Protein AF-A0A9P7JWT9-F1 (afdb_monomer_lite)

Secondary structure (DSSP, 8-state):
-HHHHHHHHHTTT-THHHHHHHHHHHHHHHTT-THHHHHHHTSTTTTTTTTSHHHHHHHHHHHHHHTT-HHHHHHHHHHTHHHHTT-HHHHHHHHHHHHHHHHHHHHHHHHHHHHHHHHHHHHHHHHHHHHHHTTSS-----

pLDDT: mean 71.05, std 8.81, range [42.41, 84.38]

Organism: NCBI:txid1912936

Sequence (142 aa):
FTYETFENMSLLDDPAVLNALKYMPLCKVMLNMPEDVTSLLSMKLAVKYAQLHEIESMCAIALAHQNQNLSDFEKALWDYKHELLSDPTICSHLAALYDTLLRVQQNLLRIVELYSTVEIDYIAKQVGQGWQDGRTLRPSAY

Foldseek 3Di:
DLVVVLVVVLVVVDPCNLVSLLCVLVVCVLVVNLVVLVVVCPDPSNVVVCPPPSSVLSNQCSVCSVVLPLVSNVVSCVVCVVVQVVDPVSVVSSVVSNVVSVVVVVVVVVVVVVVVVVVVVVVCVVVVVVVVVVPPPDDDDD

Structure (mmCIF, N/CA/C/O backbone):
data_AF-A0A9P7JWT9-F1
#
_entry.id   AF-A0A9P7JWT9-F1
#
loop_
_atom_site.group_PDB
_atom_site.id
_atom_site.type_symbol
_atom_site.label_atom_id
_atom_site.label_alt_id
_atom_site.label_comp_id
_atom_site.label_asym_id
_atom_site.label_entity_id
_atom_site.label_seq_id
_atom_site.pdbx_PDB_ins_code
_atom_site.Cartn_x
_atom_site.Cartn_y
_atom_site.Cartn_z
_atom_site.occupancy
_atom_site.B_iso_or_equiv
_atom_site.auth_seq_id
_atom_site.auth_comp_id
_atom_site.auth_asym_id
_atom_site.auth_atom_id
_atom_site.pdbx_PDB_model_num
ATOM 1 N N . PHE A 1 1 ? 18.399 -10.335 -1.489 1.00 46.19 1 PHE A N 1
ATOM 2 C CA . PHE A 1 1 ? 18.294 -10.910 -2.843 1.00 46.19 1 PHE A CA 1
ATOM 3 C C . PHE A 1 1 ? 17.872 -9.854 -3.859 1.00 46.19 1 PHE A C 1
ATOM 5 O O . PHE A 1 1 ? 18.692 -9.500 -4.684 1.00 46.19 1 PHE A O 1
ATOM 12 N N . THR A 1 2 ? 16.678 -9.256 -3.766 1.00 55.91 2 THR A N 1
ATOM 13 C CA . THR A 1 2 ? 16.169 -8.349 -4.818 1.00 55.91 2 THR A CA 1
ATOM 14 C C . THR A 1 2 ? 16.998 -7.071 -5.048 1.00 55.91 2 THR A C 1
ATOM 16 O O . THR A 1 2 ? 17.152 -6.685 -6.199 1.00 55.91 2 THR A O 1
ATOM 19 N N . TYR A 1 3 ? 17.570 -6.435 -4.011 1.00 61.56 3 TYR A N 1
ATOM 20 C CA . TYR A 1 3 ? 18.379 -5.199 -4.151 1.00 61.56 3 TYR A CA 1
ATOM 21 C C . TYR A 1 3 ? 19.688 -5.395 -4.914 1.00 61.56 3 TYR A C 1
ATOM 23 O O . TYR A 1 3 ? 19.955 -4.670 -5.866 1.00 61.56 3 TYR A O 1
ATOM 31 N N . GLU A 1 4 ? 20.457 -6.429 -4.578 1.00 62.44 4 GLU A N 1
ATOM 32 C CA . GLU A 1 4 ? 21.672 -6.761 -5.329 1.00 62.44 4 GLU A CA 1
ATOM 33 C C . GLU A 1 4 ? 21.363 -7.165 -6.772 1.00 62.44 4 GLU A C 1
ATOM 35 O O . GLU A 1 4 ? 22.119 -6.824 -7.679 1.00 62.44 4 GLU A O 1
ATOM 40 N N . THR A 1 5 ? 20.250 -7.869 -7.016 1.00 64.44 5 THR A N 1
ATOM 41 C CA . THR A 1 5 ? 19.827 -8.199 -8.383 1.00 64.44 5 THR A CA 1
ATOM 42 C C . THR A 1 5 ? 19.437 -6.941 -9.154 1.00 64.44 5 THR A C 1
ATOM 44 O O . THR A 1 5 ? 19.821 -6.807 -10.308 1.00 64.44 5 THR A O 1
ATOM 47 N N . PHE A 1 6 ? 18.739 -5.994 -8.522 1.00 65.75 6 PHE A N 1
ATOM 48 C CA . PHE A 1 6 ? 18.383 -4.718 -9.139 1.00 65.75 6 PHE A CA 1
ATOM 49 C C . PHE A 1 6 ? 19.617 -3.883 -9.497 1.00 65.75 6 PHE A C 1
ATOM 51 O O . PHE A 1 6 ? 19.712 -3.441 -10.637 1.00 65.75 6 PHE A O 1
ATOM 58 N N . GLU A 1 7 ? 20.589 -3.718 -8.592 1.00 66.06 7 GLU A N 1
ATOM 59 C CA . GLU A 1 7 ? 21.805 -2.951 -8.905 1.00 66.06 7 GLU A CA 1
ATOM 60 C C . GLU A 1 7 ? 22.602 -3.596 -10.046 1.00 66.06 7 GLU A C 1
ATOM 62 O O . GLU A 1 7 ? 22.943 -2.914 -11.012 1.00 66.06 7 GLU A O 1
ATOM 67 N N . ASN A 1 8 ? 22.803 -4.917 -10.016 1.00 64.00 8 ASN A N 1
ATOM 68 C CA . ASN A 1 8 ? 23.510 -5.622 -11.089 1.00 64.00 8 ASN A CA 1
ATOM 69 C C . ASN A 1 8 ? 22.772 -5.562 -12.438 1.00 64.00 8 ASN A C 1
ATOM 71 O O . ASN A 1 8 ? 23.410 -5.388 -13.472 1.00 64.00 8 ASN A O 1
ATOM 75 N N . MET A 1 9 ? 21.440 -5.671 -12.446 1.00 63.78 9 MET A N 1
ATOM 76 C CA . MET A 1 9 ? 20.633 -5.605 -13.673 1.00 63.78 9 MET A CA 1
ATOM 77 C C . MET A 1 9 ? 20.526 -4.170 -14.210 1.00 63.78 9 MET A C 1
ATOM 79 O O . MET A 1 9 ? 20.521 -3.963 -15.419 1.00 63.78 9 MET A O 1
ATOM 83 N N . SER A 1 10 ? 20.489 -3.167 -13.325 1.00 64.00 10 SER A N 1
ATOM 84 C CA . SER A 1 10 ? 20.446 -1.746 -13.700 1.00 64.00 10 SER A CA 1
ATOM 85 C C . SER A 1 10 ? 21.736 -1.273 -14.373 1.00 64.00 10 SER A C 1
ATOM 87 O O . SER A 1 10 ? 21.697 -0.395 -15.229 1.00 64.00 10 SER A O 1
ATOM 89 N N . LEU A 1 11 ? 22.869 -1.894 -14.031 1.00 64.44 11 LEU A N 1
ATOM 90 C CA . LEU A 1 11 ? 24.153 -1.690 -14.704 1.00 64.44 11 LEU A CA 1
ATOM 91 C C . LEU A 1 11 ? 24.195 -2.330 -16.100 1.00 64.44 11 LEU A C 1
ATOM 93 O O . LEU A 1 11 ? 25.029 -1.943 -16.917 1.00 64.44 11 LEU A O 1
ATOM 97 N N . LEU A 1 12 ? 23.315 -3.299 -16.365 1.00 64.81 12 LEU A N 1
ATOM 98 C CA . LEU A 1 12 ? 23.229 -4.049 -17.619 1.00 64.81 12 LEU A CA 1
ATOM 99 C C . LEU A 1 12 ? 22.138 -3.526 -18.573 1.00 64.81 12 LEU A C 1
ATOM 101 O O . LEU A 1 12 ? 22.049 -4.029 -19.689 1.00 64.81 12 LEU A O 1
ATOM 105 N N . ASP A 1 13 ? 21.340 -2.528 -18.159 1.00 63.44 13 ASP A N 1
ATOM 106 C CA . ASP A 1 13 ? 20.197 -1.969 -18.917 1.00 63.44 13 ASP A CA 1
ATOM 107 C C . ASP A 1 13 ? 19.245 -3.064 -19.461 1.00 63.44 13 ASP A C 1
ATOM 109 O O . ASP A 1 13 ? 18.667 -2.970 -20.545 1.00 63.44 13 ASP A O 1
ATOM 113 N N . ASP A 1 14 ? 19.100 -4.149 -18.696 1.00 69.12 14 ASP A N 1
ATOM 114 C CA . ASP A 1 14 ? 18.317 -5.317 -19.091 1.00 69.12 14 ASP A CA 1
ATOM 115 C C . ASP A 1 14 ? 16.812 -5.043 -18.868 1.00 69.12 14 ASP A C 1
ATOM 117 O O . ASP A 1 14 ? 16.436 -4.551 -17.798 1.00 69.12 14 ASP A O 1
ATOM 121 N N . PRO A 1 15 ? 15.901 -5.378 -19.804 1.00 65.94 15 PRO A N 1
ATOM 122 C CA . PRO A 1 15 ? 14.453 -5.277 -19.579 1.00 65.94 15 PRO A CA 1
ATOM 123 C C . PRO A 1 15 ? 13.964 -6.049 -18.339 1.00 65.94 15 PRO A C 1
ATOM 125 O O . PRO A 1 15 ? 12.908 -5.726 -17.793 1.00 65.94 15 PRO A O 1
ATOM 128 N N . ALA A 1 16 ? 14.736 -7.021 -17.837 1.00 67.38 16 ALA A N 1
ATOM 129 C CA . ALA A 1 16 ? 14.469 -7.695 -16.565 1.00 67.38 16 ALA A CA 1
ATOM 130 C C . ALA A 1 16 ? 14.500 -6.759 -15.333 1.00 67.38 16 ALA A C 1
ATOM 132 O O . ALA A 1 16 ? 13.913 -7.097 -14.299 1.00 67.38 16 ALA A O 1
ATOM 133 N N . VAL A 1 17 ? 15.118 -5.572 -15.438 1.00 70.25 17 VAL A N 1
ATOM 134 C CA . VAL A 1 17 ? 15.087 -4.516 -14.409 1.00 70.25 17 VAL A CA 1
ATOM 135 C C . VAL A 1 17 ? 13.657 -4.108 -14.078 1.00 70.25 17 VAL A C 1
ATOM 137 O O . VAL A 1 17 ? 13.351 -3.910 -12.905 1.00 70.25 17 VAL A O 1
ATOM 140 N N . LEU A 1 18 ? 12.770 -4.039 -15.076 1.00 68.75 18 LEU A N 1
ATOM 141 C CA . LEU A 1 18 ? 11.364 -3.683 -14.873 1.00 68.75 18 LEU A CA 1
ATOM 142 C C . LEU A 1 18 ? 10.656 -4.702 -13.979 1.00 68.75 18 LEU A C 1
ATOM 144 O O . LEU A 1 18 ? 9.997 -4.330 -13.012 1.00 68.75 18 LEU A O 1
ATOM 148 N N . ASN A 1 19 ? 10.879 -5.993 -14.232 1.00 70.62 19 ASN A N 1
ATOM 149 C CA . ASN A 1 19 ? 10.317 -7.056 -13.403 1.00 70.62 19 ASN A CA 1
ATOM 150 C C . ASN A 1 19 ? 10.879 -6.999 -11.977 1.00 70.62 19 ASN A C 1
ATOM 152 O O . ASN A 1 19 ? 10.122 -7.070 -11.011 1.00 70.62 19 ASN A O 1
ATOM 156 N N . ALA A 1 20 ? 12.193 -6.819 -11.814 1.00 70.81 20 ALA A N 1
ATOM 157 C CA . ALA A 1 20 ? 12.797 -6.687 -10.488 1.00 70.81 20 ALA A CA 1
ATOM 158 C C . ALA A 1 20 ? 12.226 -5.484 -9.717 1.00 70.81 20 ALA A C 1
ATOM 160 O O . ALA A 1 20 ? 11.921 -5.597 -8.528 1.00 70.81 20 ALA A O 1
ATOM 161 N N . LEU A 1 21 ? 12.033 -4.361 -10.408 1.00 70.44 21 LEU A N 1
ATOM 162 C CA . LEU A 1 21 ? 11.507 -3.123 -9.848 1.00 70.44 21 LEU A CA 1
ATOM 163 C C . LEU A 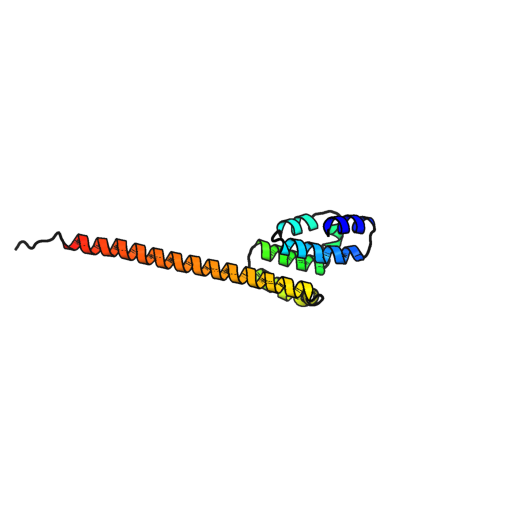1 21 ? 9.997 -3.189 -9.563 1.00 70.44 21 LEU A C 1
ATOM 165 O O . LEU A 1 21 ? 9.522 -2.458 -8.703 1.00 70.44 21 LEU A O 1
ATOM 169 N N . LYS A 1 22 ? 9.262 -4.110 -10.194 1.00 71.62 22 LYS A N 1
ATOM 170 C CA . LYS A 1 22 ? 7.861 -4.427 -9.875 1.00 71.62 22 LYS A CA 1
ATOM 171 C C . LYS A 1 22 ? 7.725 -5.211 -8.564 1.00 71.62 22 LYS A C 1
ATOM 173 O O . LYS A 1 22 ? 6.917 -4.862 -7.707 1.00 71.62 22 LYS A O 1
ATOM 178 N N . TYR A 1 23 ? 8.540 -6.250 -8.365 1.00 72.88 23 TYR A N 1
ATOM 179 C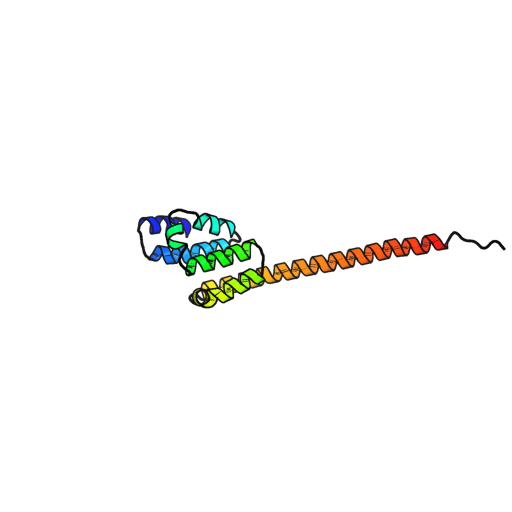 CA . TYR A 1 23 ? 8.451 -7.109 -7.170 1.00 72.88 23 TYR A CA 1
ATOM 180 C C . TYR A 1 23 ? 9.161 -6.539 -5.937 1.00 72.88 23 TYR A C 1
ATOM 182 O O . TYR A 1 23 ? 8.855 -6.904 -4.804 1.00 72.88 23 TYR A O 1
ATOM 190 N N . MET A 1 24 ? 10.125 -5.647 -6.125 1.00 73.81 24 MET A N 1
ATOM 191 C CA . MET A 1 24 ? 10.918 -5.093 -5.033 1.00 73.81 24 MET A CA 1
ATOM 192 C C . MET A 1 24 ? 10.121 -4.198 -4.061 1.00 73.81 24 MET A C 1
ATOM 194 O O . MET A 1 24 ? 10.228 -4.433 -2.853 1.00 73.81 24 MET A O 1
ATOM 198 N N . PRO A 1 25 ? 9.295 -3.239 -4.524 1.00 72.19 25 PRO A N 1
ATOM 199 C CA . PRO A 1 25 ? 8.361 -2.499 -3.680 1.00 72.19 25 PRO A CA 1
ATOM 200 C C . PRO A 1 25 ? 7.393 -3.422 -2.946 1.00 72.19 25 PRO A C 1
ATOM 202 O O . PRO A 1 25 ? 7.195 -3.267 -1.745 1.00 72.19 25 PRO A O 1
ATOM 205 N N . LEU A 1 26 ? 6.859 -4.437 -3.636 1.00 71.44 26 LEU A N 1
ATOM 206 C CA . LEU A 1 26 ? 5.949 -5.418 -3.050 1.00 71.44 26 LEU A CA 1
ATOM 207 C C . LEU A 1 26 ? 6.601 -6.138 -1.861 1.00 71.44 26 LEU A C 1
ATOM 209 O O . LEU A 1 26 ? 6.031 -6.174 -0.774 1.00 71.44 26 LEU A O 1
ATOM 213 N N . CYS A 1 27 ? 7.831 -6.632 -2.027 1.00 71.19 27 CYS A N 1
ATOM 214 C CA . CYS A 1 27 ? 8.590 -7.25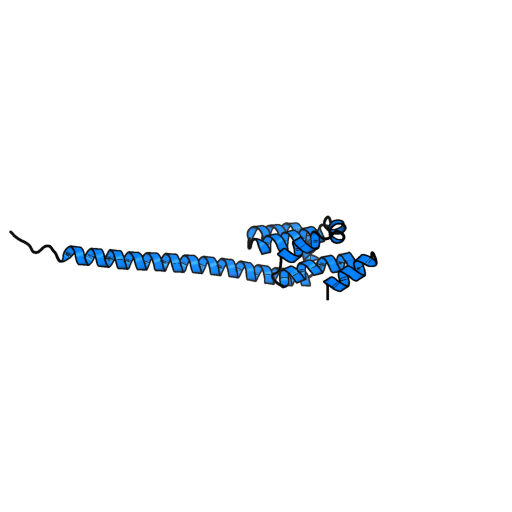0 -0.940 1.00 71.19 27 CYS A CA 1
ATOM 215 C C . CYS A 1 27 ? 8.806 -6.290 0.240 1.00 71.19 27 CYS A C 1
ATOM 217 O O . CYS A 1 27 ? 8.760 -6.716 1.390 1.00 71.19 27 CYS A O 1
ATOM 219 N N . LYS A 1 28 ? 9.030 -4.996 -0.015 1.00 72.56 28 LYS A N 1
ATOM 220 C CA . LYS A 1 28 ? 9.205 -3.986 1.042 1.00 72.56 28 LYS A CA 1
ATOM 221 C C . LYS A 1 28 ? 7.904 -3.684 1.789 1.00 72.56 28 LYS A C 1
ATOM 223 O O . LYS A 1 28 ? 7.922 -3.634 3.018 1.00 72.56 28 LYS A O 1
ATOM 228 N N . VAL A 1 29 ? 6.779 -3.588 1.080 1.00 73.25 29 VAL A N 1
ATOM 229 C CA . VAL A 1 29 ? 5.445 -3.470 1.693 1.00 73.25 29 VAL A CA 1
ATOM 230 C C . VAL A 1 29 ? 5.127 -4.718 2.524 1.00 73.25 29 VAL A C 1
ATOM 232 O O . VAL A 1 29 ? 4.680 -4.593 3.659 1.00 73.25 29 VAL A O 1
ATOM 235 N N . MET A 1 30 ? 5.450 -5.917 2.026 1.00 66.56 30 MET A N 1
ATOM 236 C CA . MET A 1 30 ? 5.282 -7.171 2.773 1.00 66.56 30 MET A CA 1
ATOM 237 C C . MET A 1 30 ? 6.151 -7.261 4.032 1.00 66.56 30 MET A C 1
ATOM 239 O O . MET A 1 30 ? 5.739 -7.861 5.020 1.00 66.56 30 MET A O 1
ATOM 243 N N . LEU A 1 31 ? 7.342 -6.659 4.016 1.00 69.69 31 LEU A N 1
ATOM 244 C CA . LEU A 1 31 ? 8.206 -6.550 5.193 1.00 69.69 31 LEU A CA 1
ATOM 245 C C . LEU A 1 31 ? 7.763 -5.437 6.156 1.00 69.69 31 LEU A C 1
ATOM 247 O O . LEU A 1 31 ? 8.472 -5.150 7.118 1.00 69.69 31 LEU A O 1
ATOM 251 N N . ASN A 1 32 ? 6.599 -4.824 5.917 1.00 67.81 32 ASN A N 1
ATOM 252 C CA . ASN A 1 32 ? 6.046 -3.739 6.717 1.00 67.81 32 ASN A CA 1
ATOM 253 C C . ASN A 1 32 ? 6.955 -2.492 6.747 1.00 67.81 32 ASN A C 1
ATOM 255 O O . ASN A 1 32 ? 6.935 -1.729 7.711 1.00 67.81 32 ASN A O 1
ATOM 259 N N . MET A 1 33 ? 7.746 -2.285 5.684 1.00 70.56 33 MET A N 1
ATOM 260 C CA . MET A 1 33 ? 8.668 -1.155 5.507 1.00 70.56 33 MET A CA 1
ATOM 261 C C . MET A 1 33 ? 8.280 -0.331 4.265 1.00 70.56 33 MET A C 1
ATOM 263 O O . MET A 1 33 ? 8.995 -0.352 3.260 1.00 70.56 33 MET A O 1
ATOM 267 N N . PRO A 1 34 ? 7.142 0.389 4.284 1.00 70.56 34 PRO A N 1
ATOM 268 C CA . PRO A 1 34 ? 6.715 1.205 3.145 1.00 70.56 34 PRO A CA 1
ATOM 269 C C . PRO A 1 34 ? 7.625 2.425 2.905 1.00 70.56 34 PRO A C 1
ATOM 271 O O . PRO A 1 34 ? 7.761 2.867 1.771 1.00 70.56 34 PRO A O 1
ATOM 274 N N . GLU A 1 35 ? 8.311 2.930 3.935 1.00 69.69 35 GLU A N 1
ATOM 275 C CA . GLU A 1 35 ? 9.261 4.059 3.847 1.00 69.69 35 GLU A CA 1
ATOM 276 C C . GLU A 1 35 ? 10.455 3.767 2.928 1.00 69.69 35 GLU A C 1
ATOM 278 O O . GLU A 1 35 ? 10.960 4.641 2.213 1.00 69.69 35 GLU A O 1
ATOM 283 N N . ASP A 1 36 ? 10.872 2.503 2.896 1.00 70.31 36 ASP A N 1
ATOM 284 C CA . ASP A 1 36 ? 11.939 2.042 2.019 1.00 70.31 36 ASP A CA 1
ATOM 285 C C . ASP A 1 36 ? 11.523 2.090 0.547 1.00 70.31 36 ASP A C 1
ATOM 287 O O . ASP A 1 36 ? 12.390 2.216 -0.311 1.00 70.31 36 ASP A O 1
ATOM 291 N N . VAL A 1 37 ? 10.223 2.014 0.230 1.00 74.81 37 VAL A N 1
ATOM 292 C CA . VAL A 1 37 ? 9.727 2.100 -1.154 1.00 74.81 37 VAL A CA 1
ATOM 293 C C . VAL A 1 37 ? 9.927 3.511 -1.696 1.00 74.81 37 VAL A C 1
ATOM 295 O O . VAL A 1 37 ? 10.480 3.687 -2.780 1.00 74.81 37 VAL A O 1
ATOM 298 N N . THR A 1 38 ? 9.555 4.525 -0.917 1.00 70.38 38 THR A N 1
ATOM 299 C CA . THR A 1 38 ? 9.749 5.938 -1.271 1.00 70.38 38 THR A CA 1
ATOM 300 C C . THR A 1 38 ? 11.234 6.264 -1.422 1.00 70.38 38 THR A C 1
ATOM 302 O O . THR A 1 38 ? 11.648 6.942 -2.365 1.00 70.38 38 THR A O 1
ATOM 305 N N . SER A 1 39 ? 12.051 5.710 -0.525 1.00 73.50 39 SER A N 1
ATOM 306 C CA . SER A 1 39 ? 13.509 5.836 -0.561 1.00 73.50 39 SER A CA 1
ATOM 307 C C . SER A 1 39 ? 14.103 5.177 -1.809 1.00 73.50 39 SER A C 1
ATOM 309 O O . SER A 1 39 ? 14.962 5.759 -2.471 1.00 73.50 39 SER A O 1
ATOM 311 N N . LEU A 1 40 ? 13.596 4.005 -2.194 1.00 72.75 40 LEU A N 1
ATOM 312 C CA . LEU A 1 40 ? 14.032 3.280 -3.385 1.00 72.75 40 LEU A CA 1
ATOM 313 C C . LEU A 1 40 ? 13.700 4.035 -4.676 1.00 72.75 40 LEU A C 1
ATOM 315 O O . LEU A 1 40 ? 14.524 4.106 -5.583 1.00 72.75 40 LEU A O 1
ATOM 319 N N . LEU A 1 41 ? 12.525 4.661 -4.740 1.00 67.88 41 LEU A N 1
ATOM 320 C CA . LEU A 1 41 ? 12.090 5.451 -5.896 1.00 67.88 41 LEU A CA 1
ATOM 321 C C . LEU A 1 41 ? 12.825 6.785 -6.026 1.00 67.88 41 LEU A C 1
ATOM 323 O O . LEU A 1 41 ? 12.970 7.303 -7.132 1.00 67.88 41 LEU A O 1
ATOM 327 N N . SER A 1 42 ? 13.347 7.314 -4.917 1.00 67.44 42 SER A N 1
ATOM 328 C CA . SER A 1 42 ? 14.199 8.506 -4.918 1.00 67.44 42 SER A CA 1
ATOM 329 C C . SER A 1 42 ? 15.599 8.256 -5.505 1.00 67.44 42 SER A C 1
ATOM 331 O O . SER A 1 42 ? 16.327 9.203 -5.817 1.00 67.44 42 SER A O 1
ATOM 333 N N . MET A 1 43 ? 15.991 6.990 -5.705 1.00 72.06 43 MET A N 1
ATOM 334 C CA . MET A 1 43 ? 17.274 6.646 -6.316 1.00 72.06 43 MET A CA 1
ATOM 335 C C . MET A 1 43 ? 17.290 7.036 -7.798 1.00 72.06 43 MET A C 1
ATOM 337 O O . MET A 1 43 ? 16.374 6.719 -8.555 1.00 72.06 43 MET A O 1
ATOM 341 N N . LYS A 1 44 ? 18.388 7.658 -8.252 1.00 66.38 44 LYS A N 1
ATOM 342 C CA . LYS A 1 44 ? 18.570 8.150 -9.637 1.00 66.38 44 LYS A CA 1
ATOM 343 C C . LYS A 1 44 ? 18.212 7.138 -10.734 1.00 66.38 44 LYS A C 1
ATOM 345 O O . LYS A 1 44 ? 17.785 7.545 -11.811 1.00 66.38 44 LYS A O 1
ATOM 350 N N . LEU A 1 45 ? 18.423 5.847 -10.481 1.00 65.88 45 LEU A N 1
ATOM 351 C CA . LEU A 1 45 ? 18.130 4.767 -11.424 1.00 65.88 45 LEU A CA 1
ATOM 352 C C . LEU A 1 45 ? 16.630 4.452 -11.486 1.00 65.88 45 LEU A C 1
ATOM 354 O O . LEU A 1 45 ? 16.099 4.238 -12.571 1.00 65.88 45 LEU A O 1
ATOM 358 N N . ALA A 1 46 ? 15.941 4.494 -10.346 1.00 66.31 46 ALA A N 1
ATOM 359 C CA . ALA A 1 46 ? 14.514 4.215 -10.245 1.00 66.31 46 ALA A CA 1
ATOM 360 C C . ALA A 1 46 ? 13.650 5.373 -10.769 1.00 66.31 46 ALA A C 1
ATOM 362 O O . ALA A 1 46 ? 12.594 5.120 -11.338 1.00 66.31 46 ALA A O 1
ATOM 363 N N . VAL A 1 47 ? 14.118 6.626 -10.682 1.00 70.12 47 VAL A N 1
ATOM 364 C CA . VAL A 1 47 ? 13.387 7.811 -11.188 1.00 70.12 47 VAL A CA 1
ATOM 365 C C . VAL A 1 47 ? 13.042 7.700 -12.679 1.00 70.12 47 VAL A C 1
ATOM 367 O O . VAL A 1 47 ? 11.978 8.152 -13.093 1.00 70.12 47 VAL A O 1
ATOM 370 N N . LYS A 1 48 ? 13.899 7.064 -13.490 1.00 71.12 48 LYS A N 1
ATOM 371 C CA . LYS A 1 48 ? 13.623 6.832 -14.922 1.00 71.12 48 LYS A CA 1
ATOM 372 C C . LYS A 1 48 ? 12.406 5.936 -15.151 1.00 71.12 48 LYS A C 1
ATOM 374 O O . LYS A 1 48 ? 11.711 6.092 -16.147 1.00 71.12 48 LYS A O 1
ATOM 379 N N . TYR A 1 49 ? 12.175 5.007 -14.232 1.00 68.88 49 TYR A N 1
ATOM 380 C CA . TYR A 1 49 ? 11.104 4.023 -14.298 1.00 68.88 49 TYR A CA 1
ATOM 381 C C . TYR A 1 49 ? 9.892 4.434 -13.451 1.00 68.88 49 TYR A C 1
ATOM 383 O O . TYR A 1 49 ? 8.805 3.915 -13.661 1.00 68.88 49 TYR A O 1
ATOM 391 N N . ALA A 1 50 ? 10.041 5.414 -12.554 1.00 66.69 50 ALA A N 1
ATOM 392 C CA . ALA A 1 50 ? 8.995 5.888 -11.648 1.00 66.69 50 ALA A CA 1
ATOM 393 C C . ALA A 1 50 ? 7.743 6.444 -12.351 1.00 66.69 50 ALA A C 1
ATOM 395 O O . ALA A 1 50 ? 6.700 6.547 -11.719 1.00 66.69 50 ALA A O 1
ATOM 396 N N . GLN A 1 51 ? 7.834 6.795 -13.639 1.00 68.75 51 GLN A N 1
ATOM 397 C CA . GLN A 1 51 ? 6.691 7.239 -14.448 1.00 68.75 51 GLN A CA 1
ATOM 398 C C . GLN A 1 51 ? 5.882 6.086 -15.064 1.00 68.75 51 GLN A C 1
ATOM 400 O O . GLN A 1 51 ? 4.894 6.332 -15.751 1.00 68.75 51 GLN A O 1
ATOM 405 N N . LEU A 1 52 ? 6.302 4.832 -14.876 1.00 74.81 52 LEU A N 1
ATOM 406 C CA . LEU A 1 52 ? 5.529 3.677 -15.319 1.00 74.81 52 LEU A CA 1
ATOM 407 C C . LEU A 1 52 ? 4.358 3.446 -14.367 1.00 74.81 52 LEU A C 1
ATOM 409 O O . LEU A 1 52 ? 4.548 3.410 -13.149 1.00 74.81 52 LEU A O 1
ATOM 413 N N . HIS A 1 53 ? 3.175 3.207 -14.934 1.00 74.19 53 HIS A N 1
ATOM 414 C CA . HIS A 1 53 ? 1.968 2.930 -14.155 1.00 74.19 53 HIS A CA 1
ATOM 415 C C . HIS A 1 53 ? 2.154 1.757 -13.172 1.00 74.19 53 HIS A C 1
ATOM 417 O O . HIS A 1 53 ? 1.734 1.865 -12.021 1.00 74.19 53 HIS A O 1
ATOM 423 N N . GLU A 1 54 ? 2.912 0.718 -13.552 1.00 71.50 54 GLU A N 1
ATOM 424 C CA . GLU A 1 54 ? 3.208 -0.430 -12.676 1.00 71.50 54 GLU A CA 1
ATOM 425 C C . GLU A 1 54 ? 3.974 -0.062 -11.396 1.00 71.50 54 GLU A C 1
ATOM 427 O O . GLU A 1 54 ? 3.894 -0.764 -10.389 1.00 71.50 54 GLU A O 1
ATOM 432 N N . ILE A 1 55 ? 4.747 1.023 -11.426 1.00 75.25 55 ILE A N 1
ATOM 433 C CA . ILE A 1 55 ? 5.520 1.495 -10.275 1.00 75.25 55 ILE A CA 1
ATOM 434 C C . ILE A 1 55 ? 4.714 2.512 -9.478 1.00 75.25 55 ILE A C 1
ATOM 436 O O . ILE A 1 55 ? 4.732 2.487 -8.246 1.00 75.25 55 ILE A O 1
ATOM 440 N N . GLU A 1 56 ? 3.978 3.376 -10.172 1.00 78.69 56 GLU A N 1
ATOM 441 C CA . GLU A 1 56 ? 3.058 4.331 -9.563 1.00 78.69 56 GLU A CA 1
ATOM 442 C C . GLU A 1 56 ? 1.989 3.619 -8.720 1.00 78.69 56 GLU A C 1
ATOM 444 O O . GLU A 1 56 ? 1.730 4.020 -7.583 1.00 78.69 56 GLU A O 1
ATOM 449 N N . SER A 1 57 ? 1.457 2.498 -9.219 1.00 78.19 57 SER A N 1
ATOM 450 C CA . SER A 1 57 ? 0.497 1.655 -8.503 1.00 78.19 57 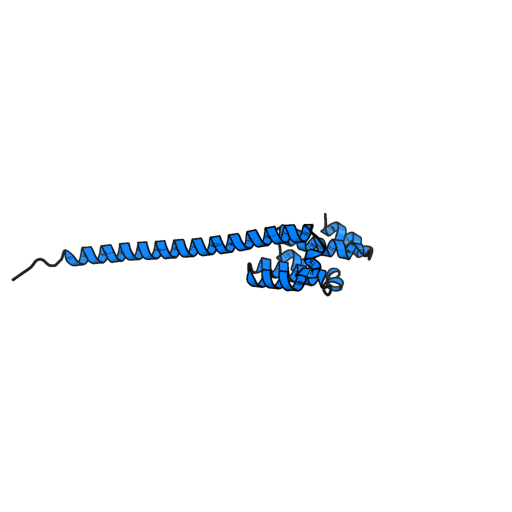SER A CA 1
ATOM 451 C C . SER A 1 57 ? 1.060 1.110 -7.191 1.00 78.19 57 SER A C 1
ATOM 453 O O . SER A 1 57 ? 0.446 1.255 -6.131 1.00 78.19 57 SER A O 1
ATOM 455 N N . MET A 1 58 ? 2.273 0.555 -7.224 1.00 77.06 58 MET A N 1
ATOM 456 C CA . MET A 1 58 ? 2.963 0.054 -6.031 1.00 77.06 58 MET A CA 1
ATOM 457 C C . MET A 1 58 ? 3.274 1.167 -5.029 1.00 77.06 58 MET A C 1
ATOM 459 O O . MET A 1 58 ? 3.206 0.957 -3.817 1.00 77.06 58 MET A O 1
ATOM 463 N N . CYS A 1 59 ? 3.583 2.359 -5.530 1.00 76.50 59 CYS A N 1
ATOM 464 C CA . CYS A 1 59 ? 3.855 3.533 -4.718 1.00 76.50 59 CYS A CA 1
ATOM 465 C C . CYS A 1 59 ? 2.592 4.015 -3.988 1.00 76.50 59 CYS A C 1
ATOM 467 O O . CYS A 1 59 ? 2.620 4.241 -2.777 1.00 76.50 59 CYS A O 1
ATOM 469 N N . ALA A 1 60 ? 1.462 4.088 -4.696 1.00 79.12 60 ALA A N 1
ATOM 470 C CA . ALA A 1 60 ? 0.169 4.437 -4.115 1.00 79.12 60 ALA A CA 1
ATOM 471 C C . ALA A 1 60 ? -0.249 3.447 -3.014 1.00 79.12 60 ALA A C 1
ATOM 473 O O . ALA A 1 60 ? -0.689 3.860 -1.941 1.00 79.12 60 ALA A O 1
ATOM 474 N N . ILE A 1 61 ? -0.036 2.146 -3.239 1.00 79.88 61 ILE A N 1
ATOM 475 C CA . ILE A 1 61 ? -0.303 1.086 -2.254 1.00 79.88 61 ILE A CA 1
ATOM 476 C C . ILE A 1 61 ? 0.611 1.226 -1.030 1.00 79.88 61 ILE A C 1
ATOM 478 O O . ILE A 1 61 ? 0.137 1.134 0.103 1.00 79.88 61 ILE A O 1
ATOM 482 N N . ALA A 1 62 ? 1.907 1.480 -1.234 1.00 78.62 62 ALA A N 1
ATOM 483 C CA . ALA A 1 62 ? 2.862 1.677 -0.145 1.00 78.62 62 ALA A CA 1
ATOM 484 C C . ALA A 1 62 ? 2.517 2.909 0.709 1.00 78.62 62 ALA A C 1
ATOM 486 O O . ALA A 1 62 ? 2.548 2.828 1.937 1.00 78.62 62 ALA A O 1
ATOM 487 N N . LEU A 1 63 ? 2.127 4.021 0.077 1.00 78.62 63 LEU A N 1
ATOM 488 C CA . LEU A 1 63 ? 1.690 5.243 0.760 1.00 78.62 63 LEU A CA 1
ATOM 489 C C . LEU A 1 63 ? 0.385 5.031 1.534 1.00 78.62 63 LEU A C 1
ATOM 491 O O . LEU A 1 63 ? 0.279 5.436 2.692 1.00 78.62 63 LEU A O 1
ATOM 495 N N . ALA A 1 64 ? -0.597 4.356 0.933 1.00 78.12 64 ALA A N 1
ATOM 496 C CA . ALA A 1 64 ? -1.844 4.017 1.612 1.00 78.12 64 ALA A CA 1
ATOM 497 C C . ALA A 1 64 ? -1.598 3.114 2.832 1.00 78.12 64 ALA A C 1
ATOM 499 O O . ALA A 1 64 ? -2.190 3.323 3.894 1.00 78.12 64 ALA A O 1
ATOM 500 N N . HIS A 1 65 ? -0.672 2.158 2.705 1.00 75.44 65 HIS A N 1
ATOM 501 C CA . HIS A 1 65 ? -0.244 1.298 3.803 1.00 75.44 65 HIS A CA 1
ATOM 502 C C . HIS A 1 65 ? 0.490 2.079 4.905 1.00 75.44 65 HIS A C 1
ATOM 504 O O . HIS A 1 65 ? 0.216 1.868 6.086 1.00 75.44 65 HIS A O 1
ATOM 510 N N . GLN A 1 66 ? 1.380 3.013 4.547 1.00 77.31 66 GLN A N 1
ATOM 511 C CA . GLN A 1 66 ? 2.066 3.888 5.506 1.00 77.31 66 GLN A CA 1
ATOM 512 C C . GLN A 1 66 ? 1.075 4.734 6.313 1.00 77.31 66 GLN A C 1
ATOM 514 O O . GLN A 1 66 ? 1.205 4.850 7.529 1.00 77.31 66 GLN A O 1
ATOM 519 N N . ASN A 1 67 ? 0.055 5.272 5.647 1.00 74.12 67 ASN A N 1
ATOM 520 C CA . ASN A 1 67 ? -0.976 6.089 6.281 1.00 74.12 67 ASN A CA 1
ATOM 521 C C . ASN A 1 67 ? -2.035 5.262 7.033 1.00 74.12 67 ASN A C 1
ATOM 523 O O . ASN A 1 67 ? -2.938 5.847 7.629 1.00 74.12 67 ASN A O 1
ATOM 527 N N . GLN A 1 68 ? -1.957 3.923 6.991 1.00 73.25 68 GLN A N 1
ATOM 528 C CA . GLN A 1 68 ? -2.969 2.991 7.512 1.00 73.25 68 GLN A CA 1
ATOM 529 C C . GLN A 1 68 ? -4.406 3.357 7.097 1.00 73.25 68 GLN A C 1
ATOM 531 O O . GLN A 1 68 ? -5.372 3.100 7.822 1.00 73.25 68 GLN A O 1
ATOM 536 N N . ASN A 1 69 ? -4.558 3.973 5.921 1.00 74.88 69 ASN A N 1
ATOM 537 C CA . ASN A 1 69 ? -5.841 4.464 5.448 1.00 74.88 69 ASN A CA 1
ATOM 538 C C . ASN A 1 69 ? -6.468 3.450 4.492 1.00 74.88 69 ASN A C 1
ATOM 540 O O . ASN A 1 69 ? -6.055 3.317 3.339 1.00 74.88 69 ASN A O 1
ATOM 544 N N . LEU A 1 70 ? -7.500 2.756 4.974 1.00 76.69 70 LEU A N 1
ATOM 545 C CA . LEU A 1 70 ? -8.217 1.748 4.196 1.00 76.69 70 LEU A CA 1
ATOM 546 C C . LEU A 1 70 ? -8.873 2.348 2.942 1.00 76.69 70 LEU A C 1
ATOM 548 O O . LEU A 1 70 ? -8.836 1.726 1.886 1.00 76.69 70 LEU A O 1
ATOM 552 N N . SER A 1 71 ? -9.416 3.569 3.021 1.00 80.62 71 SER A N 1
ATOM 553 C CA . SER A 1 71 ? -10.077 4.198 1.869 1.00 80.62 71 SER A CA 1
ATOM 554 C C . SER A 1 71 ? -9.107 4.552 0.747 1.00 80.62 71 SER A C 1
ATOM 556 O O . SER A 1 71 ? -9.459 4.420 -0.422 1.00 80.62 71 SER A O 1
ATOM 558 N N . ASP A 1 72 ? -7.896 4.998 1.079 1.00 80.38 72 ASP A N 1
ATOM 559 C CA . ASP A 1 72 ? -6.884 5.287 0.058 1.00 80.38 72 ASP A CA 1
ATOM 560 C C . ASP A 1 72 ? -6.341 3.990 -0.550 1.00 80.38 72 ASP A C 1
ATOM 562 O O . ASP A 1 72 ? -6.087 3.930 -1.752 1.00 80.38 72 ASP A O 1
ATOM 566 N N . PHE A 1 73 ? -6.250 2.925 0.254 1.00 80.88 73 PHE A N 1
ATOM 567 C CA . PHE A 1 73 ? -5.862 1.601 -0.219 1.00 80.88 73 PHE A CA 1
ATOM 568 C C . PHE A 1 73 ? -6.896 1.019 -1.194 1.00 80.88 73 PHE A C 1
ATOM 570 O O . PHE A 1 73 ? -6.522 0.528 -2.255 1.00 80.88 73 PHE A O 1
ATOM 577 N N . GLU A 1 74 ? -8.194 1.118 -0.887 1.00 81.56 74 GLU A N 1
ATOM 578 C CA . GLU A 1 74 ? -9.272 0.660 -1.779 1.00 81.56 74 GLU A CA 1
ATOM 579 C C . GLU A 1 74 ? -9.321 1.444 -3.092 1.00 81.56 74 GLU A C 1
ATOM 581 O O . GLU A 1 74 ? -9.498 0.843 -4.153 1.00 81.56 74 GLU A O 1
ATOM 586 N N . LYS A 1 75 ? -9.118 2.767 -3.042 1.00 84.38 75 LYS A N 1
ATOM 587 C CA . LYS A 1 75 ? -9.029 3.600 -4.251 1.00 84.38 75 LYS A CA 1
ATOM 588 C C . LYS A 1 75 ? -7.858 3.179 -5.131 1.00 84.38 75 LYS A C 1
ATOM 590 O O . LYS A 1 75 ? -8.065 2.907 -6.308 1.00 84.38 75 LYS A O 1
ATOM 595 N N . ALA A 1 76 ? -6.665 3.036 -4.550 1.00 82.62 76 ALA A N 1
ATOM 596 C CA . ALA A 1 76 ? -5.493 2.570 -5.285 1.00 82.62 76 ALA A CA 1
ATOM 597 C C . ALA A 1 76 ? -5.725 1.172 -5.888 1.00 82.62 76 ALA A C 1
ATOM 599 O O . ALA A 1 76 ? -5.393 0.925 -7.045 1.00 82.62 76 ALA A O 1
ATOM 600 N N . LEU A 1 77 ? -6.358 0.259 -5.146 1.00 79.94 77 LEU A N 1
ATOM 601 C CA . LEU A 1 77 ? -6.664 -1.081 -5.648 1.00 79.94 77 LEU A CA 1
ATOM 602 C C . LEU A 1 77 ? -7.646 -1.053 -6.830 1.00 79.94 77 LEU A C 1
ATOM 604 O O . LEU A 1 77 ? -7.550 -1.889 -7.728 1.00 79.94 77 LEU A O 1
ATOM 608 N N . TRP A 1 78 ? -8.592 -0.111 -6.826 1.00 81.94 78 TRP A N 1
ATOM 609 C CA . TRP A 1 78 ? -9.566 0.059 -7.899 1.00 81.94 78 TRP A CA 1
ATOM 610 C C . TRP A 1 78 ? -8.943 0.674 -9.153 1.00 81.94 78 TRP A C 1
ATOM 612 O O . TRP A 1 78 ? -9.125 0.133 -10.245 1.00 81.94 78 TRP A O 1
ATOM 622 N N . ASP A 1 79 ? -8.169 1.747 -8.986 1.00 83.12 79 ASP A N 1
ATOM 623 C CA . ASP A 1 79 ? -7.527 2.472 -10.086 1.00 83.12 79 ASP A CA 1
ATOM 624 C C . ASP A 1 79 ? -6.492 1.599 -10.808 1.00 83.12 79 ASP A C 1
ATOM 626 O O . ASP A 1 79 ? -6.431 1.580 -12.038 1.00 83.12 79 ASP A O 1
ATOM 630 N N . TYR A 1 80 ? -5.743 0.786 -10.058 1.00 77.88 80 TYR A N 1
ATOM 631 C CA . TYR A 1 80 ? -4.683 -0.067 -10.601 1.00 77.88 80 TYR A CA 1
ATOM 632 C C . TYR A 1 80 ? -5.086 -1.535 -10.770 1.00 77.88 80 TYR A C 1
ATOM 634 O O . TYR A 1 80 ? -4.248 -2.399 -11.039 1.00 77.88 80 TYR A O 1
ATOM 642 N N . LYS A 1 81 ? -6.384 -1.845 -10.678 1.00 76.50 81 LYS A N 1
ATOM 643 C CA . LYS A 1 81 ? -6.922 -3.211 -10.771 1.00 76.50 81 LYS A CA 1
ATOM 644 C C . LYS A 1 81 ? -6.417 -3.978 -11.998 1.00 76.50 81 LYS A C 1
ATOM 646 O O . LYS A 1 81 ? -6.134 -5.168 -11.899 1.00 76.50 81 LYS A O 1
ATOM 651 N N . HIS A 1 82 ? -6.293 -3.307 -13.143 1.00 73.69 82 HIS A N 1
ATOM 652 C CA . HIS A 1 82 ? -5.837 -3.919 -14.396 1.00 73.69 82 HIS A CA 1
ATOM 653 C C . HIS A 1 82 ? -4.391 -4.433 -14.334 1.00 73.69 82 HIS A C 1
ATOM 655 O O . HIS A 1 82 ? -4.089 -5.476 -14.909 1.00 73.69 82 HIS A O 1
ATOM 661 N N . GLU A 1 83 ? -3.513 -3.730 -13.623 1.00 69.75 83 GLU A N 1
ATOM 662 C CA . GLU A 1 83 ? -2.102 -4.100 -13.491 1.00 69.75 83 GLU A CA 1
ATOM 663 C C . GLU A 1 83 ? -1.883 -5.099 -12.357 1.00 69.75 83 GLU A C 1
ATOM 665 O O . GLU A 1 83 ? -1.090 -6.031 -12.483 1.00 69.75 83 GLU A O 1
ATOM 670 N N . LEU A 1 84 ? -2.637 -4.944 -11.266 1.00 69.25 84 LEU A N 1
ATOM 671 C CA . LEU A 1 84 ? -2.554 -5.804 -10.087 1.00 69.25 84 LEU A CA 1
ATOM 672 C C . LEU A 1 84 ? -3.139 -7.199 -10.337 1.00 69.25 84 LEU A C 1
ATOM 674 O O . LEU A 1 84 ? -2.642 -8.178 -9.786 1.00 69.25 84 LEU A O 1
ATOM 678 N N . LEU A 1 85 ? -4.154 -7.311 -11.202 1.00 68.00 85 LEU A N 1
ATOM 679 C CA . LEU A 1 85 ? -4.704 -8.597 -11.652 1.00 68.00 85 LEU A CA 1
ATOM 680 C C . LEU A 1 85 ? -3.791 -9.337 -12.636 1.00 68.00 85 LEU A C 1
ATOM 682 O O . LEU A 1 85 ? -4.034 -10.510 -12.911 1.00 68.00 85 LEU A O 1
ATOM 686 N N . SER A 1 86 ? -2.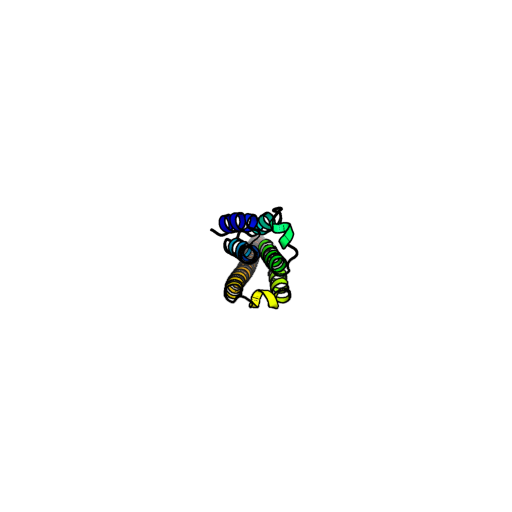766 -8.669 -13.171 1.00 71.12 86 SER A N 1
ATOM 687 C CA . SER A 1 86 ? -1.815 -9.281 -14.103 1.00 71.12 86 SER A CA 1
ATOM 688 C C . SER A 1 86 ? -0.992 -10.388 -13.430 1.00 71.12 86 SER A C 1
ATOM 690 O O . SER A 1 86 ? -0.598 -11.347 -14.090 1.00 71.12 86 SER A O 1
ATOM 692 N N . ASP A 1 87 ? -0.782 -10.301 -12.108 1.00 73.81 87 ASP A N 1
ATOM 693 C CA . ASP A 1 87 ? -0.043 -11.305 -11.343 1.00 73.81 87 ASP A CA 1
ATOM 694 C C . ASP A 1 87 ? -0.856 -11.848 -10.144 1.00 73.81 87 ASP A C 1
ATOM 696 O O . ASP A 1 87 ? -1.141 -11.114 -9.188 1.00 73.81 87 ASP A O 1
ATOM 700 N N . PRO A 1 88 ? -1.194 -13.151 -10.129 1.00 76.06 88 PRO A N 1
ATOM 701 C CA . PRO A 1 88 ? -1.943 -13.766 -9.033 1.00 76.06 88 PRO A CA 1
ATOM 702 C C . PRO A 1 88 ? -1.188 -13.771 -7.690 1.00 76.06 88 PRO A C 1
ATOM 704 O O . PRO A 1 88 ? -1.816 -13.797 -6.626 1.00 76.06 88 PRO A O 1
ATOM 707 N N . THR A 1 89 ? 0.145 -13.706 -7.713 1.00 77.00 89 THR A N 1
ATOM 708 C CA . THR A 1 89 ? 0.995 -13.616 -6.516 1.00 77.00 89 THR A CA 1
ATOM 709 C C . THR A 1 89 ? 0.776 -12.275 -5.823 1.00 77.00 89 THR A C 1
ATOM 711 O O . THR A 1 89 ? 0.482 -12.223 -4.629 1.00 77.00 89 THR A O 1
ATOM 714 N N . ILE A 1 90 ? 0.814 -11.187 -6.597 1.00 75.19 90 ILE A N 1
ATOM 715 C CA . ILE A 1 90 ? 0.564 -9.820 -6.121 1.00 75.19 90 ILE A CA 1
ATOM 716 C C . ILE A 1 90 ? -0.850 -9.715 -5.544 1.00 75.19 90 ILE A C 1
ATOM 718 O O . ILE A 1 90 ? -1.026 -9.214 -4.434 1.00 75.19 90 ILE A O 1
ATOM 722 N N . CYS A 1 91 ? -1.847 -10.259 -6.244 1.00 77.62 91 CYS A N 1
ATOM 723 C CA . CYS A 1 91 ? -3.236 -10.245 -5.788 1.00 77.62 91 CYS A CA 1
ATOM 724 C C . CYS A 1 91 ? -3.422 -10.963 -4.437 1.00 77.62 91 CYS A C 1
ATOM 726 O O . CYS A 1 91 ? -4.120 -10.462 -3.554 1.00 77.62 91 CYS A O 1
ATOM 728 N N . SER A 1 92 ? -2.757 -12.107 -4.246 1.00 79.44 92 SER A N 1
ATOM 729 C CA . SER A 1 92 ? -2.798 -12.857 -2.981 1.00 79.44 92 SER A CA 1
ATOM 730 C C . SER A 1 92 ? -2.145 -12.080 -1.834 1.00 79.44 92 SER A C 1
ATOM 732 O O . SER A 1 92 ? -2.657 -12.059 -0.714 1.00 79.44 92 SER A O 1
ATOM 734 N N . HIS A 1 93 ? -1.032 -11.397 -2.108 1.00 77.19 93 HIS A N 1
ATOM 735 C CA . HIS A 1 93 ? -0.347 -10.570 -1.115 1.00 77.19 93 HIS A CA 1
ATOM 736 C C . HIS A 1 93 ? -1.147 -9.321 -0.735 1.00 77.19 93 HIS A C 1
ATOM 738 O O . HIS A 1 93 ? -1.208 -8.969 0.443 1.00 77.19 93 HIS A O 1
ATOM 744 N N . LEU A 1 94 ? -1.819 -8.690 -1.698 1.00 76.44 94 LEU A N 1
ATOM 745 C CA . LEU A 1 94 ? -2.700 -7.552 -1.438 1.00 76.44 94 LEU A CA 1
ATOM 746 C C . LEU A 1 94 ? -3.914 -7.933 -0.596 1.00 76.44 94 LEU A C 1
ATOM 748 O O . LEU A 1 94 ? -4.280 -7.175 0.297 1.00 7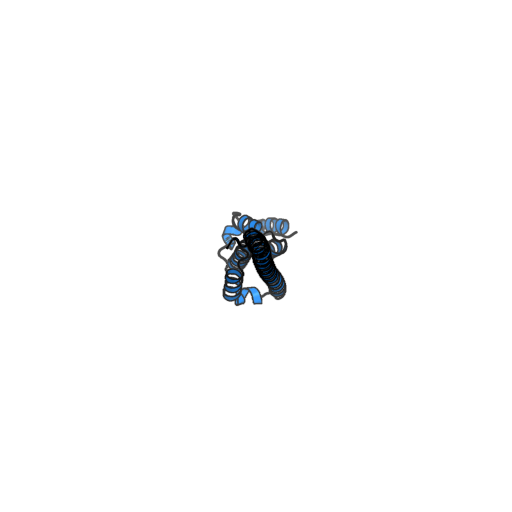6.44 94 LEU A O 1
ATOM 752 N N . ALA A 1 95 ? -4.498 -9.112 -0.822 1.00 79.94 95 ALA A N 1
ATOM 753 C CA . ALA A 1 95 ? -5.584 -9.616 0.016 1.00 79.94 95 ALA A CA 1
ATOM 754 C C . ALA A 1 95 ? -5.137 -9.787 1.481 1.00 79.94 95 ALA A C 1
ATOM 756 O O . ALA A 1 95 ? -5.827 -9.343 2.395 1.00 79.94 95 ALA A O 1
ATOM 757 N N . ALA A 1 96 ? -3.939 -10.335 1.712 1.00 80.44 96 ALA A N 1
ATOM 758 C CA . ALA A 1 96 ? -3.383 -10.471 3.060 1.00 80.44 96 ALA A CA 1
ATOM 759 C C . ALA A 1 96 ? -3.099 -9.112 3.736 1.00 80.44 96 ALA A C 1
ATOM 761 O O . ALA A 1 96 ? -3.300 -8.955 4.946 1.00 80.44 96 ALA A O 1
ATOM 762 N N . LEU A 1 97 ? -2.645 -8.119 2.963 1.00 76.56 97 LEU A N 1
ATOM 763 C CA . LEU A 1 97 ? -2.457 -6.746 3.443 1.00 76.56 97 LEU A CA 1
ATOM 764 C C . LEU A 1 97 ? -3.795 -6.090 3.803 1.00 76.56 97 LEU A C 1
ATOM 766 O O . LEU A 1 97 ? -3.908 -5.490 4.872 1.00 76.56 97 LEU A O 1
ATOM 770 N N . TYR A 1 98 ? -4.815 -6.261 2.959 1.00 80.31 98 TYR A N 1
ATOM 771 C CA . TYR A 1 98 ? -6.166 -5.760 3.208 1.00 80.31 98 TYR A CA 1
ATOM 772 C C . TYR A 1 98 ? -6.759 -6.344 4.495 1.00 80.31 98 TYR A C 1
ATOM 774 O O . TYR A 1 98 ? -7.205 -5.592 5.360 1.00 80.31 98 TYR A O 1
ATOM 782 N N . ASP A 1 99 ? -6.673 -7.664 4.685 1.00 81.94 99 ASP A N 1
ATOM 783 C CA . ASP A 1 99 ? -7.135 -8.330 5.910 1.00 81.94 99 ASP A CA 1
ATOM 784 C C . ASP A 1 99 ? -6.416 -7.806 7.159 1.00 81.94 99 ASP A C 1
ATOM 786 O O . ASP A 1 99 ? -7.014 -7.653 8.228 1.00 81.94 99 ASP A O 1
ATOM 790 N N . THR A 1 100 ? -5.123 -7.498 7.035 1.00 78.94 100 THR A N 1
ATOM 791 C CA . THR A 1 100 ? -4.336 -6.941 8.139 1.00 78.94 100 THR A CA 1
ATOM 792 C C . THR A 1 100 ? -4.796 -5.525 8.487 1.00 78.94 100 THR A C 1
ATOM 794 O O . THR A 1 100 ? -5.047 -5.253 9.663 1.00 78.94 100 THR A O 1
ATOM 797 N N . LEU A 1 101 ? -4.975 -4.647 7.495 1.00 75.50 101 LEU A N 1
ATOM 798 C CA . LEU A 1 101 ? -5.479 -3.280 7.688 1.00 75.50 101 LEU A CA 1
ATOM 799 C C . LEU A 1 101 ? -6.899 -3.268 8.271 1.00 75.50 101 LEU A C 1
ATOM 801 O O . LEU A 1 101 ? -7.170 -2.543 9.231 1.00 75.50 101 LEU A O 1
ATOM 805 N N . LEU A 1 102 ? -7.789 -4.118 7.751 1.00 77.50 102 LEU A N 1
ATOM 806 C CA . LEU A 1 102 ? -9.160 -4.247 8.243 1.00 77.50 102 LEU A CA 1
ATOM 807 C C . LEU A 1 102 ? -9.181 -4.704 9.706 1.00 77.50 102 LEU A C 1
ATOM 809 O O . LEU A 1 102 ? -9.903 -4.144 10.534 1.00 77.50 102 LEU A O 1
ATOM 813 N N . ARG A 1 103 ? -8.338 -5.681 10.056 1.00 73.94 103 ARG A N 1
ATOM 814 C CA . ARG A 1 103 ? -8.211 -6.161 11.435 1.00 73.94 103 ARG A CA 1
ATOM 815 C C . ARG A 1 103 ? -7.679 -5.076 12.371 1.00 73.94 103 ARG A C 1
ATOM 817 O O . ARG A 1 103 ? -8.150 -4.980 13.503 1.00 73.94 103 ARG A O 1
ATOM 824 N N . VAL A 1 104 ? -6.722 -4.257 11.926 1.00 70.56 104 VAL A N 1
ATOM 825 C CA . VAL A 1 104 ? -6.216 -3.122 12.718 1.00 70.56 104 VAL A CA 1
ATOM 826 C C . VAL A 1 104 ? -7.332 -2.113 12.990 1.00 70.56 104 VAL A C 1
ATOM 828 O O . VAL A 1 104 ? -7.526 -1.749 14.150 1.00 70.56 104 VAL A O 1
ATOM 831 N N . GLN A 1 105 ? -8.121 -1.731 11.980 1.00 72.81 105 GLN A N 1
ATOM 832 C CA . GLN A 1 105 ? -9.257 -0.825 12.188 1.00 72.81 105 GLN A CA 1
ATOM 833 C C . GLN A 1 105 ? -10.295 -1.387 13.166 1.00 72.81 105 GLN A C 1
ATOM 835 O O . GLN A 1 105 ? -10.731 -0.680 14.075 1.00 72.81 105 GLN A O 1
ATOM 840 N N . GLN A 1 106 ? -10.661 -2.663 13.026 1.00 73.06 106 GLN A N 1
ATOM 841 C CA . GLN A 1 106 ? -11.614 -3.310 13.934 1.00 73.06 106 GLN A CA 1
ATOM 842 C C . GLN A 1 106 ? -11.089 -3.382 15.374 1.00 73.06 106 GLN A C 1
ATOM 844 O O . GLN A 1 106 ? -11.844 -3.167 16.323 1.00 73.06 106 GLN A O 1
ATOM 849 N N . ASN A 1 107 ? -9.793 -3.651 15.553 1.00 75.31 107 ASN A N 1
ATOM 850 C CA . ASN A 1 107 ? -9.164 -3.640 16.870 1.00 75.31 107 ASN A CA 1
ATOM 851 C C . ASN A 1 107 ? -9.161 -2.234 17.485 1.00 75.31 107 ASN A C 1
ATOM 853 O O . ASN A 1 107 ? -9.453 -2.105 18.672 1.00 75.31 107 ASN A O 1
ATOM 857 N N . LEU A 1 108 ? -8.880 -1.190 16.698 1.00 73.94 108 LEU A N 1
ATOM 858 C CA . LEU A 1 108 ? -8.893 0.196 17.172 1.00 73.94 108 LEU A CA 1
ATOM 859 C C . LEU A 1 108 ? -10.299 0.621 17.620 1.00 73.94 108 LEU A C 1
ATOM 861 O O . LEU A 1 108 ? -10.451 1.162 18.713 1.00 73.94 108 LEU A O 1
ATOM 865 N N . LEU A 1 109 ? -11.327 0.317 16.819 1.00 77.19 109 LEU A N 1
ATOM 866 C CA . LEU A 1 109 ? -12.720 0.620 17.156 1.00 77.19 109 LEU A CA 1
ATOM 867 C C . LEU A 1 109 ? -13.137 -0.076 18.457 1.00 77.19 109 LEU A C 1
ATOM 869 O O . LEU A 1 109 ? -13.666 0.569 19.358 1.00 77.19 109 LEU A O 1
ATOM 873 N N . ARG A 1 110 ? -12.807 -1.366 18.599 1.00 78.25 110 ARG A N 1
ATOM 874 C CA . ARG A 1 110 ? -13.105 -2.135 19.814 1.00 78.25 110 ARG A CA 1
ATOM 875 C C . ARG A 1 110 ? -12.401 -1.562 21.044 1.00 78.25 110 ARG A C 1
ATOM 877 O O . ARG A 1 110 ? -12.996 -1.529 22.116 1.00 78.25 110 ARG A O 1
ATOM 884 N N . ILE A 1 111 ? -11.147 -1.120 20.912 1.00 77.50 111 ILE A N 1
ATOM 885 C CA . ILE A 1 111 ? -10.419 -0.459 22.005 1.00 77.50 111 ILE A CA 1
ATOM 886 C C . ILE A 1 111 ? -11.146 0.828 22.409 1.00 77.50 111 ILE A C 1
ATOM 888 O O . ILE A 1 111 ? -11.420 1.014 23.591 1.00 77.50 111 ILE A O 1
ATOM 892 N N . VAL A 1 112 ? -11.511 1.683 21.451 1.00 79.88 112 VAL A N 1
ATOM 893 C CA . VAL A 1 112 ? -12.226 2.940 21.733 1.00 79.88 112 VAL A CA 1
ATOM 894 C C . VAL A 1 112 ? -13.585 2.679 22.398 1.00 79.88 112 VAL A C 1
ATOM 896 O O . VAL A 1 112 ? -13.902 3.323 23.397 1.00 79.88 112 VAL A O 1
ATOM 899 N N . GLU A 1 113 ? -14.358 1.704 21.913 1.00 76.94 113 GLU A N 1
ATOM 900 C CA . GLU A 1 113 ? -15.641 1.306 22.515 1.00 76.94 113 GLU A CA 1
ATOM 901 C C . GLU A 1 113 ? -15.479 0.781 23.950 1.00 76.94 113 GLU A C 1
ATOM 903 O O . GLU A 1 113 ? -16.234 1.168 24.848 1.00 76.94 113 GLU A O 1
ATOM 908 N N . LEU A 1 114 ? -14.470 -0.065 24.192 1.00 79.31 114 LEU A N 1
ATOM 909 C CA . LEU A 1 114 ? -14.141 -0.566 25.529 1.00 79.31 114 LEU A CA 1
ATOM 910 C C . LEU A 1 114 ? -13.780 0.579 26.480 1.00 79.31 114 LEU A C 1
ATOM 912 O O . LEU A 1 114 ? -14.310 0.631 27.587 1.00 79.31 114 LEU A O 1
ATOM 916 N N . TYR A 1 115 ? -12.922 1.510 26.056 1.00 75.19 115 TYR A N 1
ATOM 917 C CA . TYR A 1 115 ? -12.529 2.648 26.890 1.00 75.19 115 TYR A CA 1
ATOM 918 C C . TYR A 1 115 ? -13.701 3.587 27.183 1.00 75.19 115 TYR A C 1
ATOM 920 O O . TYR A 1 115 ? -13.863 3.991 28.332 1.00 75.19 115 TYR A O 1
ATOM 928 N N . SER A 1 116 ? -14.556 3.874 26.197 1.00 76.25 116 SER A N 1
ATOM 929 C CA . SER A 1 116 ? -15.748 4.705 26.402 1.00 76.25 116 SER A CA 1
ATOM 930 C C . SER A 1 116 ? -16.716 4.069 27.404 1.00 76.25 116 SER A C 1
ATOM 932 O O . SER A 1 116 ? -17.207 4.741 28.309 1.00 76.25 116 SER A O 1
ATOM 934 N N . THR A 1 117 ? -16.927 2.755 27.311 1.00 74.44 117 THR A N 1
ATOM 935 C CA . THR A 1 117 ? -17.790 2.022 28.249 1.00 74.44 117 THR A CA 1
ATOM 936 C C . THR A 1 117 ? -17.210 2.030 29.666 1.00 74.44 117 THR A C 1
ATOM 938 O O . THR A 1 117 ? -17.920 2.324 30.626 1.00 74.44 117 THR A O 1
ATOM 941 N N . VAL A 1 118 ? -15.902 1.777 29.804 1.00 78.75 118 VAL A N 1
ATOM 942 C CA . VAL A 1 118 ? -15.208 1.790 31.102 1.00 78.75 118 VAL A CA 1
ATOM 943 C C . VAL A 1 118 ? -15.231 3.181 31.738 1.00 78.75 118 VAL A C 1
ATOM 945 O O . VAL A 1 118 ? -15.426 3.288 32.948 1.00 78.75 118 VAL A O 1
ATOM 948 N N . GLU A 1 119 ? -15.064 4.246 30.953 1.00 76.50 119 GLU A N 1
ATOM 949 C CA . GLU A 1 119 ? -15.137 5.623 31.445 1.00 76.50 119 GLU A CA 1
ATOM 950 C C . GLU A 1 119 ? -16.551 5.969 31.935 1.00 76.50 119 GLU A C 1
ATOM 952 O O . GLU A 1 119 ? -16.702 6.516 33.028 1.00 76.50 119 GLU A O 1
ATOM 957 N N . ILE A 1 120 ? -17.596 5.575 31.198 1.00 73.31 120 ILE A N 1
ATOM 958 C CA . ILE A 1 120 ? -18.994 5.785 31.605 1.00 73.31 120 ILE A CA 1
ATOM 959 C C . ILE A 1 120 ? -19.314 5.021 32.897 1.00 73.31 120 ILE A C 1
ATOM 961 O O . ILE A 1 120 ? -19.886 5.605 33.818 1.00 73.31 120 ILE A O 1
ATOM 965 N N . ASP A 1 121 ? -18.915 3.751 33.014 1.00 76.38 121 ASP A N 1
ATOM 966 C CA . ASP A 1 121 ? -19.104 2.957 34.237 1.00 76.38 121 ASP A CA 1
ATOM 967 C C . ASP A 1 121 ? -18.330 3.536 35.432 1.00 76.38 121 ASP A C 1
ATOM 969 O O . ASP A 1 121 ? -18.814 3.541 36.571 1.00 76.38 121 ASP A O 1
ATOM 973 N N . TYR A 1 122 ? -17.122 4.045 35.185 1.00 82.06 122 TYR A N 1
ATOM 974 C CA . TYR A 1 122 ? -16.303 4.698 36.200 1.00 82.06 122 TYR A CA 1
ATOM 975 C C . TYR A 1 122 ? -16.949 6.002 36.694 1.00 82.06 122 TYR A C 1
ATOM 977 O O . TYR A 1 122 ? -17.078 6.200 37.907 1.00 82.06 122 TYR A O 1
ATOM 985 N N . ILE A 1 123 ? -17.436 6.849 35.780 1.00 76.50 123 ILE A N 1
ATOM 986 C CA . ILE A 1 123 ? -18.173 8.079 36.104 1.00 76.50 123 ILE A CA 1
ATOM 987 C C . ILE A 1 123 ? -19.477 7.739 36.838 1.00 76.50 123 ILE A C 1
ATOM 989 O O . ILE A 1 123 ? -19.781 8.356 37.858 1.00 76.50 123 ILE A O 1
ATOM 993 N N . ALA A 1 124 ? -20.225 6.727 36.390 1.00 77.94 124 ALA A N 1
ATOM 994 C CA . ALA A 1 124 ? -21.468 6.297 37.027 1.00 77.94 124 ALA A CA 1
ATOM 995 C C . ALA A 1 124 ? -21.248 5.814 38.470 1.00 77.94 124 ALA A C 1
ATOM 997 O O . ALA A 1 124 ? -22.046 6.139 39.351 1.00 77.94 124 ALA A O 1
ATOM 998 N N . LYS A 1 125 ? -20.147 5.099 38.748 1.00 80.19 125 LYS A N 1
ATOM 999 C CA . LYS A 1 125 ? -19.763 4.711 40.116 1.00 80.19 125 LYS A CA 1
ATOM 1000 C C . LYS A 1 125 ? -19.375 5.906 40.983 1.00 80.19 125 LYS A C 1
ATOM 1002 O O . LYS A 1 125 ? -19.819 5.974 42.126 1.00 80.19 125 LYS A O 1
ATOM 1007 N N . GLN A 1 126 ? -18.585 6.844 40.461 1.00 76.69 126 GLN A N 1
ATOM 1008 C CA . GLN A 1 126 ? -18.185 8.048 41.202 1.00 76.69 126 GLN A CA 1
ATOM 1009 C C . GLN A 1 126 ? -19.383 8.947 41.527 1.00 76.69 126 GLN A C 1
ATOM 1011 O O . GLN A 1 126 ? -19.570 9.371 42.667 1.00 76.69 126 GLN A O 1
ATOM 1016 N N . VAL A 1 127 ? -20.255 9.174 40.546 1.00 73.50 127 VAL A N 1
ATOM 1017 C CA . VAL A 1 127 ? -21.481 9.953 40.726 1.00 73.50 127 VAL A CA 1
ATOM 1018 C C . VAL A 1 127 ? -22.441 9.213 41.662 1.00 73.50 127 VAL A C 1
ATOM 1020 O O . VAL A 1 127 ? -22.918 9.801 42.628 1.00 73.50 127 VAL A O 1
ATOM 1023 N N . GLY A 1 128 ? -22.671 7.912 41.456 1.00 64.12 128 GLY A N 1
ATOM 1024 C CA . GLY A 1 128 ? -23.536 7.079 42.300 1.00 64.12 128 GLY A CA 1
ATOM 1025 C C . GLY A 1 128 ? -23.119 7.027 43.776 1.00 64.12 128 GLY A C 1
ATOM 1026 O O . GLY A 1 128 ? -23.990 7.026 44.646 1.00 64.12 128 GLY A O 1
ATOM 1027 N N . GLN A 1 129 ? -21.816 7.060 44.074 1.00 58.59 129 GLN A N 1
ATOM 1028 C CA . GLN A 1 129 ? -21.299 7.195 45.443 1.00 58.59 129 GLN A CA 1
ATOM 1029 C C . GLN A 1 129 ? -21.536 8.605 46.014 1.00 58.59 129 GLN A C 1
ATOM 1031 O O . GLN A 1 129 ? -21.968 8.730 47.160 1.00 58.59 129 GLN A O 1
ATOM 1036 N N . GLY A 1 130 ? -21.379 9.659 45.204 1.00 56.59 130 GLY A N 1
ATOM 1037 C CA . GLY A 1 130 ? -21.701 11.036 45.604 1.00 56.59 130 GLY A CA 1
ATOM 1038 C C . GLY A 1 130 ? -23.184 11.263 45.943 1.00 56.59 130 GLY A C 1
ATOM 1039 O O . GLY A 1 130 ? -23.505 12.027 46.853 1.00 56.59 130 GLY A O 1
ATOM 1040 N N . TRP A 1 131 ? -24.109 10.561 45.273 1.00 53.22 131 TRP A N 1
ATOM 1041 C CA . TRP A 1 131 ? -25.554 10.657 45.551 1.00 53.22 131 TRP A CA 1
ATOM 1042 C C . TRP A 1 131 ? -26.010 9.915 46.815 1.00 53.22 131 TRP A C 1
ATOM 1044 O O . TRP A 1 131 ? -27.088 10.224 47.338 1.00 53.22 131 TRP A O 1
ATOM 1054 N N . GLN A 1 132 ? -25.242 8.930 47.295 1.00 53.16 132 GLN A N 1
ATOM 1055 C CA . GLN A 1 132 ? -25.556 8.223 48.541 1.00 53.16 132 GLN A CA 1
ATOM 1056 C C . GLN A 1 132 ? -24.978 8.931 49.770 1.00 53.16 132 GLN A C 1
ATOM 1058 O O . GLN A 1 132 ? -25.652 8.977 50.796 1.00 53.16 132 GLN A O 1
ATOM 1063 N N . ASP A 1 133 ? -23.819 9.581 49.652 1.00 53.66 133 ASP A N 1
ATOM 1064 C CA . ASP A 1 133 ? -23.211 10.315 50.770 1.00 53.66 133 ASP A CA 1
ATOM 1065 C C . ASP A 1 133 ? -23.980 11.610 51.122 1.00 53.66 133 ASP A C 1
ATOM 1067 O O . ASP A 1 133 ? -24.216 11.922 52.290 1.00 53.66 133 ASP A O 1
ATOM 1071 N N . GLY A 1 134 ? -24.530 12.311 50.120 1.00 52.56 134 GLY A N 1
ATOM 1072 C CA . GLY A 1 134 ? -25.320 13.536 50.328 1.00 52.56 134 GLY A CA 1
ATOM 1073 C C . GLY A 1 134 ? -26.690 13.350 51.005 1.00 52.56 134 GLY A C 1
ATOM 1074 O O . GLY A 1 134 ? -27.304 14.337 51.416 1.00 52.56 134 GLY A O 1
ATOM 1075 N N . ARG A 1 135 ? -27.197 12.112 51.140 1.00 48.75 135 ARG A N 1
ATOM 1076 C CA . ARG A 1 135 ? -28.508 11.823 51.764 1.00 48.75 135 ARG A CA 1
ATOM 1077 C C . ARG A 1 135 ? -28.440 11.423 53.239 1.00 48.75 135 ARG A C 1
ATOM 1079 O O . ARG A 1 135 ? -29.481 11.400 53.890 1.00 48.75 135 ARG A O 1
ATOM 1086 N N . THR A 1 136 ? -27.251 11.189 53.791 1.00 53.22 136 THR A N 1
ATOM 1087 C CA . THR A 1 136 ? -27.092 10.743 55.190 1.00 53.22 136 THR A CA 1
ATOM 1088 C C . THR A 1 136 ? -26.933 11.897 56.193 1.00 53.22 136 THR A C 1
ATOM 1090 O O . THR A 1 136 ? -26.922 11.662 57.397 1.00 53.22 136 THR A O 1
ATOM 1093 N N . LEU A 1 137 ? -26.869 13.156 55.733 1.00 52.06 137 LEU A N 1
ATOM 1094 C CA . LEU A 1 137 ? -26.609 14.337 56.579 1.00 52.06 137 LEU A CA 1
ATOM 1095 C C . LEU A 1 137 ? -27.815 15.261 56.834 1.00 52.06 137 LEU A C 1
ATOM 1097 O O . LEU A 1 137 ? -27.633 16.405 57.248 1.00 52.06 137 LEU A O 1
ATOM 1101 N N . ARG A 1 138 ? -29.061 14.801 56.660 1.00 49.59 138 ARG A N 1
ATOM 1102 C CA . ARG A 1 138 ? -30.226 15.540 57.191 1.00 49.59 138 ARG A CA 1
ATOM 1103 C C . ARG A 1 138 ? -31.117 14.668 58.077 1.00 49.59 138 ARG A C 1
ATOM 1105 O O . ARG A 1 138 ? -32.103 14.124 57.583 1.00 49.59 138 ARG A O 1
ATOM 1112 N N . PRO A 1 139 ? -30.832 14.572 59.390 1.00 46.38 139 PRO A N 1
ATOM 1113 C CA . PRO A 1 139 ? -31.848 14.217 60.362 1.00 46.38 139 PRO A CA 1
ATOM 1114 C C . PRO A 1 139 ? -32.806 15.401 60.534 1.00 46.38 139 PRO A C 1
ATOM 1116 O O . PRO A 1 139 ? -32.398 16.544 60.732 1.00 46.38 139 PRO A O 1
ATOM 1119 N N . SER A 1 140 ? -34.088 15.078 60.420 1.00 48.56 140 SER A N 1
ATOM 1120 C CA . SER A 1 140 ? -35.253 15.894 60.743 1.00 48.56 140 SER A CA 1
ATOM 1121 C C . SER A 1 140 ? -35.098 16.658 62.066 1.00 48.56 140 SER A C 1
ATOM 1123 O O . SER A 1 140 ? -34.824 16.046 63.096 1.00 48.56 140 SER A O 1
ATOM 1125 N N . ALA A 1 141 ? -35.343 17.968 62.045 1.00 45.19 141 ALA A N 1
ATOM 1126 C CA . ALA A 1 141 ? -35.635 18.771 63.229 1.00 45.19 141 ALA A CA 1
ATOM 1127 C C . ALA A 1 141 ? -36.835 19.682 62.921 1.00 45.19 141 ALA A C 1
ATOM 1129 O O . ALA A 1 141 ? -36.668 20.778 62.390 1.00 45.19 141 ALA A O 1
ATOM 1130 N N . TYR A 1 142 ? -38.029 19.172 63.222 1.00 42.41 142 TYR A N 1
ATOM 1131 C CA . TYR A 1 142 ? -39.239 19.919 63.568 1.00 42.41 142 TYR A CA 1
ATOM 1132 C C . TYR A 1 142 ? -39.928 19.165 64.701 1.00 42.41 142 TYR A C 1
ATOM 1134 O O . TYR A 1 142 ? -39.912 17.912 64.641 1.00 42.41 142 TYR A O 1
#

InterPro domains:
  IPR050871 26S Proteasome and COP9 Signalosome Components [PTHR10678] (3-127)

Radius of gyration: 26.68 Å; chains: 1; bounding box: 63×34×83 Å